Protein AF-A0A662WQL5-F1 (afdb_monomer_lite)

Structure (mmCIF, N/CA/C/O backbone):
data_AF-A0A662WQL5-F1
#
_entry.id   AF-A0A662WQL5-F1
#
loop_
_atom_site.group_PDB
_atom_site.id
_atom_site.type_symbol
_atom_site.label_atom_id
_atom_site.label_alt_id
_atom_site.label_comp_id
_atom_site.label_asym_id
_atom_site.label_entity_id
_atom_site.label_seq_id
_atom_site.pdbx_PDB_ins_code
_atom_site.Cartn_x
_atom_site.Cartn_y
_atom_site.Cartn_z
_atom_site.occupancy
_atom_site.B_iso_or_equiv
_atom_site.auth_seq_id
_atom_site.auth_comp_id
_atom_site.auth_asym_id
_atom_site.auth_atom_id
_atom_site.pdbx_PDB_model_num
ATOM 1 N N . ALA A 1 1 ? 18.277 22.965 -27.165 1.00 62.50 1 ALA A N 1
ATOM 2 C CA . ALA A 1 1 ? 17.516 22.204 -28.179 1.00 62.50 1 ALA A CA 1
ATOM 3 C C . ALA A 1 1 ? 18.473 21.253 -28.891 1.00 62.50 1 ALA A C 1
ATOM 5 O O . ALA A 1 1 ? 19.639 21.609 -29.013 1.00 62.50 1 ALA A O 1
ATOM 6 N N . ILE A 1 2 ? 18.031 20.056 -29.298 1.00 62.81 2 ILE A N 1
ATOM 7 C CA . ILE A 1 2 ? 18.868 19.135 -30.088 1.00 62.81 2 ILE A CA 1
ATOM 8 C C . ILE A 1 2 ? 18.910 19.667 -31.521 1.00 62.81 2 ILE A C 1
ATOM 10 O O . ILE A 1 2 ? 17.864 19.814 -32.149 1.00 62.81 2 ILE A O 1
ATOM 14 N N . ASP A 1 3 ? 20.105 19.989 -32.012 1.00 69.56 3 ASP A N 1
ATOM 15 C CA . ASP A 1 3 ? 20.299 20.462 -33.380 1.00 69.56 3 ASP A CA 1
ATOM 16 C C . ASP A 1 3 ? 20.243 19.285 -34.364 1.00 69.56 3 ASP A C 1
ATOM 18 O O . ASP A 1 3 ? 21.123 18.421 -34.386 1.00 69.56 3 ASP A O 1
ATOM 22 N N . MET A 1 4 ? 19.182 19.255 -35.172 1.00 69.56 4 MET A N 1
ATOM 23 C CA . MET A 1 4 ? 18.964 18.230 -36.192 1.00 69.56 4 MET A CA 1
ATOM 24 C C . MET A 1 4 ? 19.655 18.565 -37.522 1.00 69.56 4 MET A C 1
ATOM 26 O O . MET A 1 4 ? 19.764 17.683 -38.374 1.00 69.56 4 MET A O 1
ATOM 30 N N . ASN A 1 5 ? 20.177 19.789 -37.698 1.00 65.38 5 ASN A N 1
ATOM 31 C CA . ASN A 1 5 ? 20.935 20.162 -38.897 1.00 65.38 5 A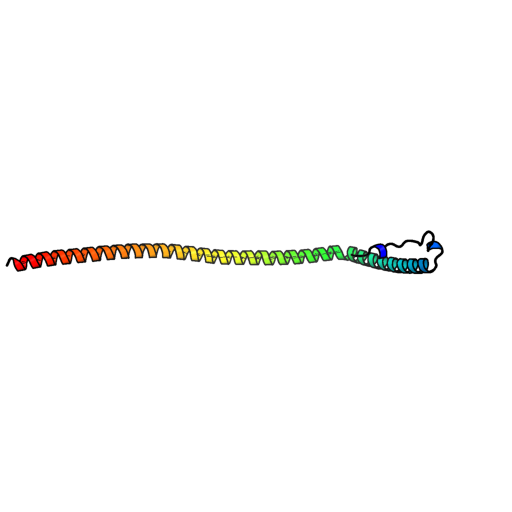SN A CA 1
ATOM 32 C C . ASN A 1 5 ? 22.243 19.373 -39.001 1.00 65.38 5 ASN A C 1
ATOM 34 O O . ASN A 1 5 ? 22.696 19.091 -40.102 1.00 65.38 5 ASN A O 1
ATOM 38 N N . ARG A 1 6 ? 22.798 18.920 -37.869 1.00 63.22 6 ARG A N 1
ATOM 39 C CA . ARG A 1 6 ? 23.991 18.060 -37.819 1.00 63.22 6 ARG A CA 1
ATOM 40 C C . ARG A 1 6 ? 23.818 16.714 -38.538 1.00 63.22 6 ARG A C 1
ATOM 42 O O . ARG A 1 6 ? 24.812 16.108 -38.923 1.00 63.22 6 ARG A O 1
ATOM 49 N N . TYR A 1 7 ? 22.581 16.243 -38.702 1.00 66.94 7 TYR A N 1
ATOM 50 C CA . TYR A 1 7 ? 22.267 14.978 -39.377 1.00 66.94 7 TYR A CA 1
ATOM 51 C C . TYR A 1 7 ? 21.754 15.172 -40.811 1.00 66.94 7 TYR A C 1
ATOM 53 O O . TYR A 1 7 ? 21.484 14.188 -41.497 1.00 66.94 7 TYR A O 1
ATOM 61 N N . GLN A 1 8 ? 21.602 16.420 -41.265 1.00 70.00 8 GLN A N 1
ATOM 62 C CA . GLN A 1 8 ? 21.234 16.738 -42.641 1.00 70.00 8 GLN A CA 1
ATOM 63 C C . GLN A 1 8 ? 22.501 17.044 -43.430 1.00 70.00 8 GLN A C 1
ATOM 65 O O . GLN A 1 8 ? 23.085 18.112 -43.284 1.00 70.00 8 GLN A O 1
ATOM 70 N N . VAL A 1 9 ? 22.907 16.121 -44.295 1.00 74.00 9 VAL A N 1
ATOM 71 C CA . VAL A 1 9 ? 23.952 16.408 -45.276 1.00 74.00 9 VAL A CA 1
ATOM 72 C C . VAL A 1 9 ? 23.310 17.203 -46.407 1.00 74.00 9 VAL A C 1
ATOM 74 O O . VAL A 1 9 ? 22.374 16.722 -47.045 1.00 74.00 9 VAL A O 1
ATOM 77 N N . LYS A 1 10 ? 23.773 18.433 -46.625 1.00 77.94 10 LYS A N 1
ATOM 78 C CA . LYS A 1 10 ? 23.358 19.267 -47.757 1.00 77.94 10 LYS A CA 1
ATOM 79 C C . LYS A 1 10 ? 24.584 19.620 -48.574 1.00 77.94 10 LYS A C 1
ATOM 81 O O . LYS A 1 10 ? 25.601 20.026 -48.020 1.00 77.94 10 LYS A O 1
ATOM 86 N N . GLU A 1 11 ? 24.468 19.468 -49.882 1.00 81.50 11 GLU A N 1
ATOM 87 C CA . GLU A 1 11 ? 25.499 19.917 -50.809 1.00 81.50 11 GLU A CA 1
ATOM 88 C C . GLU A 1 11 ? 25.568 21.456 -50.790 1.00 81.50 11 GLU A C 1
ATOM 90 O O . GLU A 1 11 ? 24.516 22.111 -50.734 1.00 81.50 11 GLU A O 1
ATOM 95 N N . PRO A 1 12 ? 26.769 22.063 -50.814 1.00 85.25 12 PRO A N 1
ATOM 96 C CA . PRO A 1 12 ? 26.901 23.507 -50.968 1.00 85.25 12 PRO A CA 1
ATOM 97 C C . PRO A 1 12 ? 26.245 23.973 -52.277 1.00 85.25 12 PRO A C 1
ATOM 99 O O . PRO A 1 12 ? 26.534 23.451 -53.350 1.00 85.25 12 PRO A O 1
ATOM 102 N N . THR A 1 13 ? 25.355 24.968 -52.211 1.00 85.19 13 THR A N 1
ATOM 103 C CA . THR A 1 13 ? 24.636 25.506 -53.385 1.00 85.19 13 THR A CA 1
ATOM 104 C C . THR A 1 13 ? 24.901 27.002 -53.577 1.00 85.19 13 THR A C 1
ATOM 106 O O . THR A 1 13 ? 25.340 27.704 -52.661 1.00 85.19 13 THR A O 1
ATOM 109 N N . GLY A 1 14 ? 24.632 27.522 -54.781 1.00 83.69 14 GLY A N 1
ATOM 110 C CA . GLY A 1 14 ? 24.757 28.952 -55.081 1.00 83.69 14 GLY A CA 1
ATOM 111 C C . GLY A 1 14 ? 26.190 29.467 -54.905 1.00 83.69 14 GLY A C 1
ATOM 112 O O . GLY A 1 14 ? 27.130 28.868 -55.415 1.00 83.69 14 GLY A O 1
ATOM 113 N N . LYS A 1 15 ? 26.373 30.568 -54.163 1.00 73.56 15 LYS A N 1
ATOM 114 C CA . LYS A 1 15 ? 27.697 31.180 -53.914 1.00 73.56 15 LYS A CA 1
ATOM 115 C C . LYS A 1 15 ? 28.659 30.278 -53.127 1.00 73.56 15 LYS A C 1
ATOM 117 O O . LYS A 1 15 ? 29.864 30.449 -53.245 1.00 73.56 15 LYS A O 1
ATOM 122 N N . HIS A 1 16 ? 28.134 29.318 -52.364 1.00 76.81 16 HIS A N 1
ATOM 123 C CA . HIS A 1 16 ? 28.938 28.359 -51.603 1.00 76.81 16 HIS A CA 1
ATOM 124 C C . HIS A 1 16 ? 29.399 27.164 -52.448 1.00 76.81 16 HIS A C 1
ATOM 126 O O . HIS A 1 16 ? 30.265 26.415 -52.019 1.00 76.81 16 HIS A O 1
ATOM 132 N N . ALA A 1 17 ? 28.861 26.982 -53.659 1.00 80.56 17 ALA A N 1
ATOM 133 C CA . ALA A 1 17 ? 29.271 25.888 -54.541 1.00 80.56 17 ALA A CA 1
ATOM 134 C C . ALA A 1 17 ? 30.687 26.080 -55.115 1.00 80.56 17 ALA A C 1
ATOM 136 O O . ALA A 1 17 ? 31.324 25.108 -55.506 1.00 80.56 17 ALA A O 1
ATOM 137 N N . THR A 1 18 ? 31.192 27.316 -55.160 1.00 82.56 18 THR A N 1
ATOM 138 C CA . THR A 1 18 ? 32.564 27.642 -55.589 1.00 82.56 18 THR A CA 1
ATOM 139 C C . THR A 1 18 ? 33.523 27.862 -54.415 1.00 82.56 18 THR A C 1
ATOM 141 O O . THR A 1 18 ? 34.683 28.195 -54.636 1.00 82.56 18 THR A O 1
ATOM 144 N N . ASP A 1 19 ? 33.037 27.726 -53.180 1.00 89.38 19 ASP A N 1
ATOM 145 C CA . ASP A 1 19 ? 33.789 27.973 -51.951 1.00 89.38 19 ASP A CA 1
ATOM 146 C C . ASP A 1 19 ? 34.373 26.663 -51.405 1.00 89.38 19 ASP A C 1
ATOM 148 O O . ASP A 1 19 ? 33.637 25.734 -51.069 1.00 89.38 19 ASP A O 1
ATOM 152 N N . LEU A 1 20 ? 35.701 26.587 -51.322 1.00 88.25 20 LEU A N 1
ATOM 153 C CA . LEU A 1 20 ? 36.412 25.390 -50.874 1.00 88.25 20 LEU A CA 1
ATOM 154 C C . LEU A 1 20 ? 36.075 25.030 -49.418 1.00 88.25 20 LEU A C 1
ATOM 156 O O . LEU A 1 20 ? 35.870 23.855 -49.116 1.00 88.25 20 LEU A O 1
ATOM 160 N N . GLU A 1 21 ? 35.959 26.024 -48.534 1.00 88.75 21 GLU A N 1
ATOM 161 C CA . GLU A 1 21 ? 35.712 25.795 -47.104 1.00 88.75 21 GLU A CA 1
ATOM 162 C C . GLU A 1 21 ? 34.319 25.183 -46.875 1.00 88.75 21 GLU A C 1
ATOM 164 O O . GLU A 1 21 ? 34.149 24.256 -46.076 1.00 88.75 21 GLU A O 1
ATOM 169 N N . ALA A 1 22 ? 33.325 25.626 -47.652 1.00 85.88 22 ALA A N 1
ATOM 170 C CA . ALA A 1 22 ? 31.974 25.074 -47.617 1.00 85.88 22 ALA A CA 1
ATOM 171 C C . ALA A 1 22 ? 31.933 23.589 -48.032 1.00 85.88 22 ALA A C 1
ATOM 173 O O . ALA A 1 22 ? 31.206 22.795 -47.427 1.00 85.88 22 ALA A O 1
ATOM 174 N N . TRP A 1 23 ? 32.733 23.190 -49.027 1.00 87.75 23 TRP A N 1
ATOM 175 C CA . TRP A 1 23 ? 32.854 21.789 -49.444 1.00 87.75 23 TRP A CA 1
ATOM 176 C C . TRP A 1 23 ? 33.575 20.926 -48.407 1.00 87.75 23 TRP A C 1
ATOM 178 O O . TRP A 1 23 ? 33.103 19.828 -48.104 1.00 87.75 23 TRP A O 1
ATOM 188 N N . GLU A 1 24 ? 34.663 21.413 -47.807 1.00 89.62 24 GLU A N 1
ATOM 189 C CA . GLU A 1 24 ? 35.367 20.696 -46.733 1.00 89.62 24 GLU A CA 1
ATOM 190 C C . GLU A 1 24 ? 34.452 20.443 -45.526 1.00 89.62 24 GLU A C 1
ATOM 192 O O . GLU A 1 24 ? 34.408 19.336 -44.974 1.00 89.62 24 GLU A O 1
ATOM 197 N N . GLN A 1 25 ? 33.653 21.445 -45.147 1.00 86.31 25 GLN A N 1
ATOM 198 C CA . GLN A 1 25 ? 32.689 21.314 -44.061 1.00 86.31 25 GLN A CA 1
ATOM 199 C C . GLN A 1 25 ? 31.572 20.313 -44.399 1.00 86.31 25 GLN A C 1
ATOM 201 O O . GLN A 1 25 ? 31.214 19.492 -43.547 1.00 86.31 25 GLN A O 1
ATOM 206 N N . ALA A 1 26 ? 31.051 20.334 -45.630 1.00 86.06 26 ALA A N 1
ATOM 207 C CA . ALA A 1 26 ? 30.035 19.388 -46.092 1.00 86.06 26 ALA A CA 1
ATOM 208 C C . ALA A 1 26 ? 30.556 17.939 -46.110 1.00 86.06 26 ALA A C 1
ATOM 210 O O . ALA A 1 26 ? 29.864 17.030 -45.647 1.00 86.06 26 ALA A O 1
ATOM 211 N N . VAL A 1 27 ? 31.800 17.713 -46.550 1.00 88.50 27 VAL A N 1
ATOM 212 C CA . VAL A 1 27 ? 32.446 16.387 -46.521 1.00 88.50 27 VAL A CA 1
ATOM 213 C C . VAL A 1 27 ? 32.607 15.888 -45.087 1.00 88.50 27 VAL A C 1
ATOM 215 O O . VAL A 1 27 ? 32.281 14.737 -44.790 1.00 88.50 27 VAL A O 1
ATOM 218 N N . LYS A 1 28 ? 33.041 16.750 -44.164 1.00 86.81 28 LYS A N 1
ATOM 219 C CA . LYS A 1 28 ? 33.158 16.391 -42.745 1.00 86.81 28 LYS A CA 1
ATOM 220 C C . LYS A 1 28 ? 31.803 16.023 -42.130 1.00 86.81 28 LYS A C 1
ATOM 222 O O . LYS A 1 28 ? 31.718 15.084 -41.340 1.00 86.81 28 LYS A O 1
ATOM 227 N N . GLN A 1 29 ? 30.734 16.731 -42.496 1.00 85.44 29 GLN A N 1
ATOM 228 C CA . GLN A 1 29 ? 29.370 16.399 -42.066 1.00 85.44 29 GLN A CA 1
ATOM 229 C C . GLN A 1 29 ? 28.887 15.069 -42.660 1.00 85.44 29 GLN A C 1
ATOM 231 O O . GLN A 1 29 ? 28.311 14.260 -41.933 1.00 85.44 29 GLN A O 1
ATOM 236 N N . LEU A 1 30 ? 29.170 14.807 -43.941 1.00 87.44 30 LEU A N 1
ATOM 237 C CA . LEU A 1 30 ? 28.871 13.530 -44.596 1.00 87.44 30 LEU A CA 1
ATOM 238 C C . LEU A 1 30 ? 29.569 12.365 -43.884 1.00 87.44 30 LEU A C 1
ATOM 240 O O . LEU A 1 30 ? 28.915 11.374 -43.572 1.00 87.44 30 LEU A O 1
ATOM 244 N N . GLN A 1 31 ? 30.861 12.494 -43.573 1.00 89.06 31 GLN A N 1
ATOM 245 C CA . GLN A 1 31 ? 31.615 11.467 -42.843 1.00 89.06 31 GLN A CA 1
ATOM 246 C C . GLN A 1 31 ? 30.962 11.147 -41.492 1.00 89.06 31 GLN A C 1
ATOM 248 O O . GLN A 1 31 ? 30.717 9.984 -41.179 1.00 89.06 31 GLN A O 1
ATOM 253 N N . VAL A 1 32 ? 30.588 12.174 -40.721 1.00 86.69 32 VAL A N 1
ATOM 254 C CA . VAL A 1 32 ? 29.869 11.994 -39.447 1.00 86.69 32 VAL A CA 1
ATOM 255 C C . VAL A 1 32 ? 28.519 11.299 -39.653 1.00 86.69 32 VAL A C 1
ATOM 257 O O . VAL A 1 32 ? 28.146 10.430 -38.863 1.00 86.69 32 VAL A O 1
ATOM 260 N N . ALA A 1 33 ? 27.780 11.663 -40.702 1.00 85.69 33 ALA A N 1
ATOM 261 C CA . ALA A 1 33 ? 26.485 11.066 -41.000 1.00 85.69 33 ALA A CA 1
ATOM 262 C C . ALA A 1 33 ? 26.608 9.582 -41.378 1.00 85.69 33 ALA A C 1
ATOM 264 O O . ALA A 1 33 ? 25.811 8.774 -40.899 1.00 85.69 33 ALA A O 1
ATOM 265 N N . VAL A 1 34 ? 27.610 9.212 -42.180 1.00 89.19 34 VAL A N 1
ATOM 266 C CA . VAL A 1 34 ? 27.878 7.818 -42.569 1.00 89.19 34 VAL A CA 1
ATOM 267 C C . VAL A 1 34 ? 28.198 6.967 -41.341 1.00 89.19 34 VAL A C 1
ATOM 269 O O . VAL A 1 34 ? 27.560 5.934 -41.138 1.00 89.19 34 VAL A O 1
ATOM 272 N N . GLU A 1 35 ? 29.095 7.431 -40.471 1.00 91.00 35 GLU A N 1
ATOM 273 C CA . GLU A 1 35 ? 29.437 6.723 -39.230 1.00 91.00 35 GLU A CA 1
ATOM 274 C C . GLU A 1 35 ? 28.230 6.573 -38.296 1.00 91.00 35 GLU A C 1
ATOM 276 O O . GLU A 1 35 ? 28.005 5.520 -37.693 1.00 91.00 35 GLU A O 1
ATOM 281 N N . TYR A 1 36 ? 27.395 7.609 -38.189 1.00 89.06 36 TYR A N 1
ATOM 282 C CA . TYR A 1 36 ? 26.159 7.526 -37.417 1.00 89.06 36 TYR A CA 1
ATOM 283 C C . TYR A 1 36 ? 25.186 6.491 -37.997 1.00 89.06 36 TYR A C 1
ATOM 285 O O . TYR A 1 36 ? 24.623 5.701 -37.238 1.00 89.06 36 TYR A O 1
ATOM 293 N N . GLN A 1 37 ? 24.983 6.469 -39.321 1.00 89.00 37 GLN A N 1
ATOM 294 C CA . GLN A 1 37 ? 24.104 5.477 -39.947 1.00 89.00 37 GLN A CA 1
ATOM 295 C C . GLN A 1 37 ? 24.657 4.060 -39.785 1.00 89.00 37 GLN A C 1
ATOM 297 O O . GLN A 1 37 ? 23.882 3.164 -39.467 1.00 89.00 37 GLN A O 1
ATOM 302 N N . SER A 1 38 ? 25.973 3.870 -39.903 1.00 94.12 38 SER A N 1
ATOM 303 C CA . SER A 1 38 ? 26.636 2.587 -39.634 1.00 94.12 38 SER A CA 1
ATOM 304 C C . SER A 1 38 ? 26.339 2.096 -38.211 1.00 94.12 38 SER A C 1
ATOM 306 O O . SER A 1 38 ? 25.778 1.018 -38.016 1.00 94.12 38 SER A O 1
ATOM 308 N N . ASN A 1 39 ? 26.561 2.946 -37.204 1.00 95.50 39 ASN A N 1
ATOM 309 C CA . ASN A 1 39 ? 26.232 2.629 -35.811 1.00 95.50 39 ASN A CA 1
ATOM 310 C C . ASN A 1 39 ? 24.736 2.362 -35.595 1.00 95.50 39 ASN A C 1
ATOM 312 O O . ASN A 1 39 ? 24.351 1.490 -34.814 1.00 95.50 39 ASN A O 1
ATOM 316 N N . ARG A 1 40 ? 23.869 3.119 -36.272 1.00 95.00 40 ARG A N 1
ATOM 317 C CA . ARG A 1 40 ? 22.419 2.932 -36.197 1.00 95.00 40 ARG A CA 1
ATOM 318 C C . ARG A 1 40 ? 21.999 1.583 -36.773 1.00 95.00 40 ARG A C 1
ATOM 320 O O . ARG A 1 40 ? 21.145 0.946 -36.164 1.00 95.00 40 ARG A O 1
ATOM 327 N N . VAL A 1 41 ? 22.585 1.144 -37.887 1.00 96.69 41 VAL A N 1
ATOM 328 C CA . VAL A 1 41 ? 22.337 -0.185 -38.466 1.00 96.69 41 VAL A CA 1
ATOM 329 C C . VAL A 1 41 ? 22.728 -1.266 -37.464 1.00 96.69 41 VAL A C 1
ATOM 331 O O . VAL A 1 41 ? 21.867 -2.057 -37.088 1.00 96.69 41 VAL A O 1
ATOM 334 N N . THR A 1 42 ? 23.940 -1.213 -36.908 1.00 97.38 42 THR A N 1
ATOM 335 C CA . THR A 1 42 ? 24.390 -2.165 -35.876 1.00 97.38 42 THR A CA 1
ATOM 336 C C . THR A 1 42 ? 23.448 -2.195 -34.667 1.00 97.38 42 THR A C 1
ATOM 338 O O . THR A 1 42 ? 23.063 -3.258 -34.182 1.00 97.38 42 THR A O 1
ATOM 341 N N . ASN A 1 43 ? 23.011 -1.029 -34.181 1.00 96.88 43 ASN A N 1
ATOM 342 C CA . ASN A 1 43 ? 22.065 -0.947 -33.067 1.00 96.88 43 ASN A CA 1
ATOM 343 C C . ASN A 1 43 ? 20.693 -1.544 -33.411 1.00 96.88 43 ASN A C 1
ATOM 345 O O . ASN A 1 43 ? 20.064 -2.171 -32.556 1.00 96.88 43 ASN A O 1
ATOM 349 N N . LEU A 1 44 ? 20.218 -1.354 -34.645 1.00 97.19 44 LEU A N 1
ATOM 350 C CA . LEU A 1 44 ? 18.966 -1.941 -35.119 1.00 97.19 44 LEU A CA 1
ATOM 351 C C . LEU A 1 44 ? 19.080 -3.459 -35.258 1.00 97.19 44 LEU A C 1
ATOM 353 O O . LEU A 1 44 ? 18.159 -4.154 -34.845 1.00 97.19 44 LEU A O 1
ATOM 357 N N . GLU A 1 45 ? 20.203 -3.977 -35.748 1.00 97.38 45 GLU A N 1
ATOM 358 C CA . GLU A 1 45 ? 20.469 -5.418 -35.830 1.00 97.38 45 GLU A CA 1
ATOM 359 C C . GLU A 1 45 ? 20.503 -6.062 -34.437 1.00 97.38 45 GLU A C 1
ATOM 361 O O . GLU A 1 45 ? 19.857 -7.088 -34.200 1.00 97.38 45 GLU A O 1
ATOM 366 N N . LEU A 1 46 ? 21.169 -5.421 -33.468 1.00 97.56 46 LEU A N 1
ATOM 367 C CA . LEU A 1 46 ? 21.139 -5.847 -32.066 1.00 97.56 46 LEU A CA 1
ATOM 368 C C . LEU A 1 46 ? 19.715 -5.800 -31.494 1.00 97.56 46 LEU A C 1
ATOM 370 O O . LEU A 1 46 ? 19.278 -6.737 -30.819 1.00 97.56 46 LEU A O 1
ATOM 374 N N . GLY A 1 47 ? 18.971 -4.729 -31.777 1.00 96.88 47 GLY A N 1
ATOM 375 C CA . GLY A 1 47 ? 17.584 -4.564 -31.351 1.00 96.88 47 GLY A CA 1
ATOM 376 C C . GLY A 1 47 ? 16.650 -5.621 -31.941 1.00 96.88 47 GLY A C 1
ATOM 377 O O . GLY A 1 47 ? 15.834 -6.189 -31.216 1.00 96.88 47 GLY A O 1
ATOM 378 N N . GLN A 1 48 ? 16.800 -5.939 -33.224 1.00 96.31 48 GLN A N 1
ATOM 379 C CA . GLN A 1 48 ? 16.034 -6.976 -33.910 1.00 96.31 48 GLN A CA 1
ATOM 380 C C . GLN A 1 48 ? 16.356 -8.365 -33.352 1.00 96.31 48 GLN A C 1
ATOM 382 O O . GLN A 1 48 ? 15.451 -9.170 -33.140 1.00 96.31 48 GLN A O 1
ATOM 387 N N . THR A 1 49 ? 17.631 -8.627 -33.059 1.00 97.19 49 THR A N 1
ATOM 388 C CA . THR A 1 49 ? 18.091 -9.935 -32.577 1.00 97.19 49 THR A CA 1
ATOM 389 C C . THR A 1 49 ? 17.696 -10.186 -31.119 1.00 97.19 49 THR A C 1
ATOM 391 O O . THR A 1 49 ? 17.247 -11.279 -30.771 1.00 97.19 49 THR A O 1
ATOM 394 N N . TYR A 1 50 ? 17.834 -9.185 -30.243 1.00 97.44 50 TYR A N 1
ATOM 395 C CA . TYR A 1 50 ? 17.722 -9.383 -28.791 1.00 97.44 50 TYR A CA 1
ATOM 396 C C . TYR A 1 50 ? 16.574 -8.617 -28.129 1.00 97.44 50 TYR A C 1
ATOM 398 O O . TYR A 1 50 ? 16.169 -8.968 -27.017 1.00 97.44 50 TYR A O 1
ATOM 406 N N . GLY A 1 51 ? 16.019 -7.595 -28.782 1.00 97.19 51 GLY A N 1
ATOM 407 C CA . GLY A 1 51 ? 15.068 -6.661 -28.178 1.00 97.19 51 GLY A CA 1
ATOM 408 C C . GLY A 1 51 ? 13.804 -7.339 -27.660 1.00 97.19 51 GLY A C 1
ATOM 409 O O . GLY A 1 51 ? 13.439 -7.160 -26.498 1.00 97.19 51 GLY A O 1
ATOM 410 N N . THR A 1 52 ? 13.170 -8.191 -28.470 1.00 96.19 52 THR A N 1
ATOM 411 C CA . THR A 1 52 ? 11.951 -8.906 -28.057 1.00 96.19 52 THR A CA 1
ATOM 412 C C . THR A 1 52 ? 12.200 -9.808 -26.849 1.00 96.19 52 THR A C 1
ATOM 414 O O . THR A 1 52 ? 11.396 -9.826 -25.916 1.00 96.19 52 THR A O 1
ATOM 417 N N . LYS A 1 53 ? 13.321 -10.541 -26.829 1.00 96.94 53 LYS A N 1
ATOM 418 C CA . LYS A 1 53 ? 13.683 -11.412 -25.701 1.00 96.94 53 LYS A CA 1
ATOM 419 C C . LYS A 1 53 ? 13.944 -10.592 -24.438 1.00 96.94 53 LYS A C 1
ATOM 421 O O . LYS A 1 53 ? 13.445 -10.946 -23.373 1.00 96.94 53 LYS A O 1
ATOM 426 N N . LEU A 1 54 ? 14.670 -9.483 -24.565 1.00 97.56 54 LEU A N 1
ATOM 427 C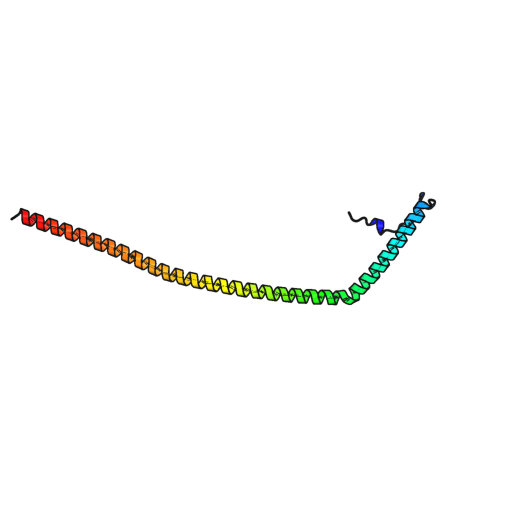 CA . LEU A 1 54 ? 14.963 -8.585 -23.453 1.00 97.56 54 LEU A CA 1
ATOM 428 C C . LEU A 1 54 ? 13.684 -8.002 -22.843 1.00 97.56 54 LEU A C 1
ATOM 430 O O . LEU A 1 54 ? 13.532 -8.011 -21.624 1.00 97.56 54 LEU A O 1
ATOM 434 N N . VAL A 1 55 ? 12.755 -7.524 -23.676 1.00 97.38 55 VAL A N 1
ATOM 435 C CA . VAL A 1 55 ? 11.474 -6.973 -23.207 1.00 97.38 55 VAL A CA 1
ATOM 436 C C . VAL A 1 55 ? 10.645 -8.041 -22.496 1.00 97.38 55 VAL A C 1
ATOM 438 O O . VAL A 1 55 ? 10.113 -7.764 -21.427 1.00 97.38 55 VAL A O 1
ATOM 441 N N . LYS A 1 56 ? 10.594 -9.274 -23.017 1.00 98.12 56 LYS A N 1
ATOM 442 C CA . LYS A 1 56 ? 9.884 -10.385 -22.360 1.00 98.12 56 LYS A CA 1
ATOM 443 C C . LYS A 1 56 ? 10.458 -10.719 -20.983 1.00 98.12 56 LYS A C 1
ATOM 445 O O . LYS A 1 56 ? 9.696 -10.889 -20.040 1.00 98.12 56 LYS A O 1
ATOM 450 N N . VAL A 1 57 ? 11.785 -10.779 -20.848 1.00 98.19 57 VAL A N 1
ATOM 451 C CA . VAL A 1 57 ? 12.428 -11.024 -19.544 1.00 98.19 57 VAL A CA 1
ATOM 452 C C . VAL A 1 57 ? 12.133 -9.880 -18.576 1.00 98.19 57 VAL A C 1
ATOM 454 O O . VAL A 1 57 ? 11.764 -10.131 -17.433 1.00 98.19 57 VAL A O 1
ATOM 457 N N . LYS A 1 58 ? 12.237 -8.626 -19.033 1.00 98.12 58 LYS A N 1
ATOM 458 C CA . LYS A 1 58 ? 11.891 -7.457 -18.214 1.00 98.12 58 LYS A CA 1
ATOM 459 C C . LYS A 1 58 ? 10.432 -7.497 -17.753 1.00 98.12 58 LYS A C 1
ATOM 461 O O . LYS A 1 58 ? 10.179 -7.249 -16.58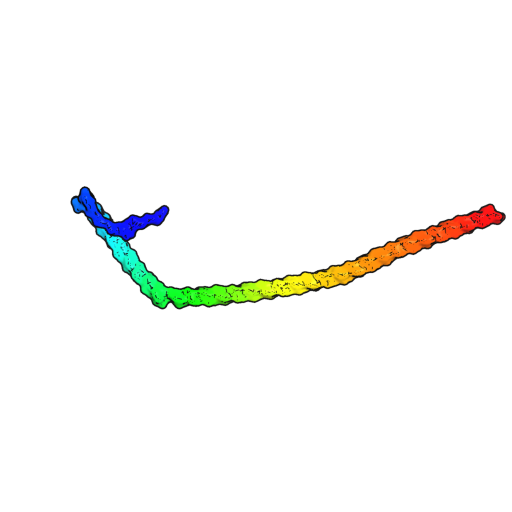1 1.00 98.12 58 LYS A O 1
ATOM 466 N N . ALA A 1 59 ? 9.502 -7.845 -18.642 1.00 98.25 59 ALA A N 1
ATOM 467 C CA . ALA A 1 59 ? 8.090 -8.002 -18.302 1.00 98.25 59 ALA A CA 1
ATOM 468 C C . ALA A 1 59 ? 7.885 -9.090 -17.237 1.00 98.25 59 ALA A C 1
ATOM 470 O O . ALA A 1 59 ? 7.282 -8.813 -16.211 1.00 98.25 59 ALA A O 1
ATOM 471 N N . ALA A 1 60 ? 8.492 -10.270 -17.400 1.00 98.44 60 ALA A N 1
ATOM 472 C CA . ALA A 1 60 ? 8.385 -11.352 -16.419 1.00 98.44 60 ALA A CA 1
ATOM 473 C C . ALA A 1 60 ? 8.929 -10.966 -15.028 1.00 98.44 60 ALA A C 1
ATOM 475 O O . ALA A 1 60 ? 8.353 -11.340 -14.007 1.00 98.44 60 ALA A O 1
ATOM 476 N N . VAL A 1 61 ? 10.021 -10.195 -14.972 1.00 98.50 61 VAL A N 1
ATOM 477 C CA . VAL A 1 61 ? 10.553 -9.660 -13.706 1.00 98.50 61 VAL A CA 1
ATOM 478 C C . VAL A 1 61 ? 9.556 -8.693 -13.064 1.00 98.50 61 VAL A C 1
ATOM 480 O O . VAL A 1 61 ? 9.307 -8.785 -11.862 1.00 98.50 61 VAL A O 1
ATOM 483 N N . LEU A 1 62 ? 8.968 -7.790 -13.854 1.00 98.62 62 LEU A N 1
ATOM 484 C CA . LEU A 1 62 ? 7.956 -6.844 -13.378 1.00 98.62 62 LEU A CA 1
ATOM 485 C C . LEU A 1 62 ? 6.690 -7.552 -12.884 1.00 98.62 62 LEU A C 1
ATOM 487 O O . LEU A 1 62 ? 6.180 -7.196 -11.824 1.00 98.62 62 LEU A O 1
ATOM 491 N N . ASP A 1 63 ? 6.228 -8.582 -13.588 1.00 98.62 63 ASP A N 1
ATOM 492 C CA . ASP A 1 63 ? 5.080 -9.393 -13.176 1.00 98.62 63 ASP A CA 1
ATOM 493 C C . ASP A 1 63 ? 5.353 -10.107 -11.845 1.00 98.62 63 ASP A C 1
ATOM 495 O O . ASP A 1 63 ? 4.510 -10.101 -10.945 1.00 98.62 63 ASP A O 1
ATOM 499 N N . GLY A 1 64 ? 6.561 -10.659 -11.673 1.00 98.56 64 GLY A N 1
ATOM 500 C CA . GLY A 1 64 ? 6.988 -11.285 -10.421 1.00 98.56 64 GLY A CA 1
ATOM 501 C C . GLY A 1 64 ? 7.034 -10.304 -9.247 1.00 98.56 64 GLY A C 1
ATOM 502 O O . GLY A 1 64 ? 6.527 -10.609 -8.167 1.00 98.56 64 GLY A O 1
ATOM 503 N N . LEU A 1 65 ? 7.590 -9.108 -9.458 1.00 98.62 65 LEU A N 1
ATOM 504 C CA . LEU A 1 65 ? 7.590 -8.031 -8.461 1.00 98.62 65 LEU A CA 1
ATOM 505 C C . LEU A 1 65 ? 6.160 -7.619 -8.095 1.00 98.62 65 LEU A C 1
ATOM 507 O O . LEU A 1 65 ? 5.830 -7.500 -6.916 1.00 98.62 65 LEU A O 1
ATOM 511 N N . ASN A 1 66 ? 5.293 -7.446 -9.092 1.00 98.69 66 ASN A N 1
ATOM 512 C CA . ASN A 1 66 ? 3.904 -7.065 -8.872 1.00 98.69 66 ASN A CA 1
ATOM 513 C C . ASN A 1 66 ? 3.142 -8.118 -8.050 1.00 98.69 66 ASN A C 1
ATOM 515 O O . ASN A 1 66 ? 2.413 -7.770 -7.118 1.00 98.69 66 ASN A O 1
ATOM 519 N N . ALA A 1 67 ? 3.352 -9.406 -8.337 1.00 98.62 67 ALA A N 1
ATOM 520 C CA . ALA A 1 67 ? 2.763 -10.502 -7.571 1.00 98.62 67 ALA A CA 1
ATOM 521 C C . ALA A 1 67 ? 3.228 -10.495 -6.104 1.00 98.62 67 ALA A C 1
ATOM 523 O O . ALA A 1 67 ? 2.399 -10.605 -5.199 1.00 98.62 67 ALA A O 1
ATOM 524 N N . GLN A 1 68 ? 4.527 -10.293 -5.857 1.00 98.56 68 GLN A N 1
ATOM 525 C CA . GLN A 1 68 ? 5.078 -10.198 -4.499 1.00 98.56 68 GLN A CA 1
ATOM 526 C C . GLN A 1 68 ? 4.466 -9.035 -3.711 1.00 98.56 68 GLN A C 1
ATOM 528 O O . GLN A 1 68 ? 4.006 -9.226 -2.584 1.00 98.56 68 GLN A O 1
ATOM 533 N N . TYR A 1 69 ? 4.401 -7.838 -4.300 1.00 98.69 69 TYR A N 1
ATOM 534 C CA . TYR A 1 69 ? 3.819 -6.679 -3.620 1.00 98.69 69 TYR A CA 1
ATOM 535 C C . TYR A 1 69 ? 2.313 -6.820 -3.396 1.00 98.69 69 TYR A C 1
ATOM 537 O O . TYR A 1 69 ? 1.809 -6.419 -2.346 1.00 98.69 69 TYR A O 1
ATOM 545 N N . THR A 1 70 ? 1.594 -7.432 -4.338 1.00 98.62 70 THR A N 1
ATOM 546 C CA . THR A 1 70 ? 0.162 -7.721 -4.184 1.00 98.62 70 THR A CA 1
ATOM 547 C C . THR A 1 70 ? -0.082 -8.677 -3.016 1.00 98.62 70 THR A C 1
ATOM 549 O O . THR A 1 70 ? -0.971 -8.432 -2.197 1.00 98.62 70 THR A O 1
ATOM 552 N N . GLN A 1 71 ? 0.740 -9.723 -2.887 1.00 98.62 71 GLN A N 1
ATOM 553 C CA . GLN A 1 71 ? 0.661 -10.666 -1.773 1.00 98.62 71 GLN A CA 1
ATOM 554 C C . GLN A 1 71 ? 0.957 -9.981 -0.432 1.00 98.62 71 GLN A C 1
ATOM 556 O O . GLN A 1 71 ? 0.146 -10.065 0.489 1.00 98.62 71 GLN A O 1
ATOM 561 N N . ALA A 1 72 ? 2.054 -9.224 -0.342 1.00 98.62 72 ALA A N 1
ATOM 562 C CA . ALA A 1 72 ? 2.423 -8.502 0.877 1.00 98.62 72 ALA A CA 1
ATOM 563 C C . ALA A 1 72 ? 1.340 -7.496 1.315 1.00 98.62 72 ALA A C 1
ATOM 565 O O . ALA A 1 72 ? 1.043 -7.353 2.505 1.00 98.62 72 ALA A O 1
ATOM 566 N N . LEU A 1 73 ? 0.704 -6.818 0.353 1.00 98.69 73 LEU A N 1
ATOM 567 C CA . LEU A 1 73 ? -0.411 -5.913 0.619 1.00 98.69 73 LEU A CA 1
ATOM 568 C C . LEU A 1 73 ? -1.629 -6.661 1.172 1.00 98.69 73 LEU A C 1
ATOM 570 O O . LEU A 1 73 ? -2.252 -6.190 2.124 1.00 98.69 73 LEU A O 1
ATOM 574 N N . SER A 1 74 ? -1.970 -7.808 0.581 1.00 98.56 74 SER A N 1
ATOM 575 C CA . SER A 1 74 ? -3.077 -8.660 1.028 1.00 98.56 74 SER A CA 1
ATOM 576 C C . SER A 1 74 ? -2.868 -9.142 2.467 1.00 98.56 74 SER A C 1
ATOM 578 O O . SER A 1 74 ? -3.742 -8.965 3.317 1.00 98.56 74 SER A O 1
ATOM 580 N N . GLU A 1 75 ? -1.676 -9.654 2.774 1.00 98.62 75 GLU A N 1
ATOM 581 C CA . GLU A 1 75 ? -1.308 -10.125 4.114 1.00 98.62 75 GL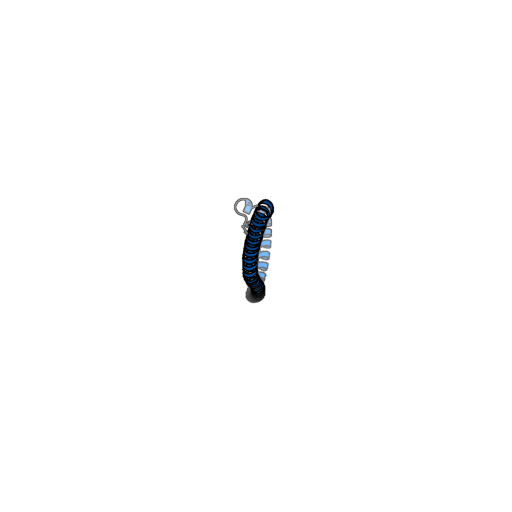U A CA 1
ATOM 582 C C . GLU A 1 75 ? -1.367 -9.003 5.155 1.00 98.62 75 GLU A C 1
ATOM 584 O O . GLU A 1 75 ? -1.948 -9.169 6.230 1.00 98.62 75 GLU A O 1
ATOM 589 N N . THR A 1 76 ? -0.829 -7.829 4.816 1.00 98.62 76 THR A N 1
ATOM 590 C CA . THR A 1 76 ? -0.836 -6.664 5.711 1.00 98.62 76 THR A CA 1
ATOM 591 C C . THR A 1 76 ? -2.259 -6.182 5.992 1.00 98.62 76 THR A C 1
ATOM 593 O O . THR A 1 76 ? -2.593 -5.865 7.137 1.00 98.62 76 THR A O 1
ATOM 596 N N . LYS A 1 77 ? -3.127 -6.157 4.971 1.00 98.69 77 LYS A N 1
ATOM 597 C CA . LYS A 1 77 ? -4.546 -5.813 5.137 1.00 98.69 77 LYS A CA 1
ATOM 598 C C . LYS A 1 77 ? -5.257 -6.815 6.039 1.00 98.69 77 LYS A C 1
ATOM 600 O O . LYS A 1 77 ? -5.876 -6.403 7.014 1.00 98.69 77 LYS A O 1
ATOM 605 N N . ALA A 1 78 ? -5.085 -8.113 5.791 1.00 98.56 78 ALA A N 1
ATOM 606 C CA . ALA A 1 78 ? -5.691 -9.158 6.613 1.00 98.56 78 ALA A CA 1
ATOM 607 C C . ALA A 1 78 ? -5.244 -9.076 8.085 1.00 98.56 78 ALA A C 1
ATOM 609 O O . ALA A 1 78 ? -6.058 -9.227 9.000 1.00 98.56 78 ALA A O 1
ATOM 610 N N . ALA A 1 79 ? -3.962 -8.786 8.335 1.00 98.62 79 ALA A N 1
ATOM 611 C CA . ALA A 1 79 ? -3.448 -8.568 9.684 1.00 98.62 79 ALA A CA 1
ATOM 612 C C . ALA A 1 79 ? -4.080 -7.333 10.353 1.00 98.62 79 ALA A C 1
ATOM 614 O O . ALA A 1 79 ? -4.473 -7.398 11.522 1.00 98.62 79 ALA A O 1
ATOM 615 N N . SER A 1 80 ? -4.223 -6.229 9.612 1.00 98.69 80 SER A N 1
ATOM 616 C CA . SER A 1 80 ? -4.883 -5.010 10.092 1.00 98.69 80 SER A CA 1
ATOM 617 C C . SER A 1 80 ? -6.352 -5.257 10.445 1.00 98.69 80 SER A C 1
ATOM 619 O O . SER A 1 80 ? -6.795 -4.915 11.544 1.00 98.69 80 SER A O 1
ATOM 621 N N . ASP A 1 81 ? -7.088 -5.934 9.565 1.00 98.69 81 ASP A N 1
ATOM 622 C CA . ASP A 1 81 ? -8.505 -6.244 9.758 1.00 98.69 81 ASP A CA 1
ATOM 623 C C . ASP A 1 81 ? -8.723 -7.154 10.968 1.00 98.69 81 ASP A C 1
ATOM 625 O O . ASP A 1 81 ? -9.626 -6.913 11.773 1.00 98.69 81 ASP A O 1
ATOM 629 N N . LYS A 1 82 ? -7.843 -8.140 11.178 1.00 98.62 82 LYS A N 1
ATOM 630 C CA . LYS A 1 82 ? -7.871 -8.997 12.370 1.00 98.62 82 LYS A CA 1
ATOM 631 C C . LYS A 1 82 ? -7.716 -8.188 13.661 1.00 98.62 82 LYS A C 1
ATOM 633 O O . LYS A 1 82 ? -8.453 -8.414 14.622 1.00 98.62 82 LYS A O 1
ATOM 638 N N . ILE A 1 83 ? -6.775 -7.241 13.692 1.00 98.69 83 ILE A N 1
ATOM 639 C CA . ILE A 1 83 ? -6.564 -6.359 14.850 1.00 98.69 83 ILE A CA 1
ATOM 640 C C . ILE A 1 83 ? -7.790 -5.470 15.076 1.00 98.69 83 ILE A C 1
ATOM 642 O O . ILE A 1 83 ? -8.252 -5.335 16.210 1.00 98.69 83 ILE A O 1
ATOM 646 N N . ASN A 1 84 ? -8.335 -4.881 14.011 1.00 98.69 84 ASN A N 1
ATOM 647 C CA . ASN A 1 84 ? -9.504 -4.010 14.098 1.00 98.69 84 ASN A CA 1
ATOM 648 C C . ASN A 1 84 ? -10.737 -4.766 14.607 1.00 98.69 84 ASN A C 1
ATOM 650 O O . ASN A 1 84 ? -11.428 -4.264 15.493 1.00 98.69 84 ASN A O 1
ATOM 654 N N . LEU A 1 85 ? -10.959 -5.992 14.129 1.00 98.69 85 LEU A N 1
ATOM 655 C CA . LEU A 1 85 ? -12.039 -6.855 14.599 1.00 98.69 85 LEU A CA 1
ATOM 656 C C . LEU A 1 85 ? -11.886 -7.191 16.088 1.00 98.69 85 LEU A C 1
ATOM 658 O O . LEU A 1 85 ? -12.841 -7.048 16.850 1.00 98.69 85 LEU A O 1
ATOM 662 N N . SER A 1 86 ? -10.682 -7.581 16.520 1.00 98.56 86 SER A N 1
ATOM 663 C CA . SER A 1 86 ? -10.401 -7.853 17.937 1.00 98.56 86 SER A CA 1
ATOM 664 C C . SER A 1 86 ? -10.682 -6.624 18.803 1.00 98.56 86 SER A C 1
ATOM 666 O O . SER A 1 86 ? -11.364 -6.716 19.823 1.00 98.56 86 SER A O 1
ATOM 668 N N . ARG A 1 87 ? -10.225 -5.444 18.363 1.00 98.69 87 ARG A N 1
ATOM 669 C CA . ARG A 1 87 ? -10.461 -4.177 19.063 1.00 98.69 87 ARG A CA 1
ATOM 670 C C . ARG A 1 87 ? -11.954 -3.866 19.170 1.00 98.69 87 ARG A C 1
ATOM 672 O O . ARG A 1 87 ? -12.418 -3.485 20.241 1.00 98.69 87 ARG A O 1
ATOM 679 N N . GLN A 1 88 ? -12.709 -4.048 18.089 1.00 98.69 88 GLN A N 1
ATOM 680 C CA . GLN A 1 88 ? -14.153 -3.818 18.077 1.00 98.69 88 GLN A CA 1
ATOM 681 C C . GLN A 1 88 ? -14.879 -4.739 19.069 1.00 98.69 88 GLN A C 1
ATOM 683 O O . GLN A 1 88 ? -15.743 -4.281 19.819 1.00 98.69 88 GLN A O 1
ATOM 688 N N . GLN A 1 89 ? -14.508 -6.020 19.119 1.00 98.38 89 GLN A N 1
ATOM 689 C CA . GLN A 1 89 ? -15.090 -6.987 20.054 1.00 98.38 89 GLN A CA 1
ATOM 690 C C . GLN A 1 89 ? -14.796 -6.622 21.516 1.00 98.38 89 GLN A C 1
ATOM 692 O O . GLN A 1 89 ? -15.697 -6.647 22.360 1.00 98.38 89 GLN A O 1
ATOM 697 N N . GLU A 1 90 ? -13.556 -6.238 21.825 1.00 98.44 90 GLU A N 1
ATOM 698 C CA . GLU A 1 90 ? -13.171 -5.792 23.167 1.00 98.44 90 GLU A CA 1
ATOM 699 C C . GLU A 1 90 ? -13.913 -4.524 23.589 1.00 98.44 90 GLU A C 1
ATOM 701 O O . GLU A 1 90 ? -14.433 -4.452 24.706 1.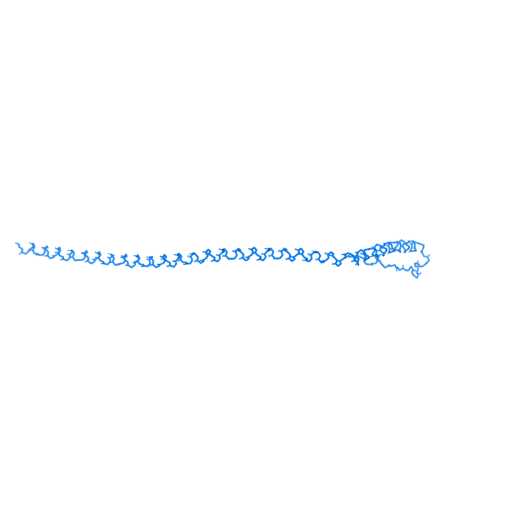00 98.44 90 GLU A O 1
ATOM 706 N N . GLN A 1 91 ? -14.003 -3.542 22.690 1.00 98.56 91 GLN A N 1
ATOM 707 C CA . GLN A 1 91 ? -14.727 -2.297 22.933 1.00 98.56 91 GLN A CA 1
ATOM 708 C C . GLN A 1 91 ? -16.207 -2.562 23.210 1.00 98.56 91 GLN A C 1
ATOM 710 O O . GLN A 1 91 ? -16.723 -2.074 24.214 1.00 98.56 91 GLN A O 1
ATOM 715 N N . ALA A 1 92 ? -16.873 -3.391 22.400 1.00 98.25 92 ALA A N 1
ATOM 716 C CA . ALA A 1 92 ? -18.276 -3.747 22.608 1.00 98.25 92 ALA A CA 1
ATOM 717 C C . ALA A 1 92 ? -18.498 -4.450 23.960 1.00 98.25 92 ALA A C 1
ATOM 719 O O . ALA A 1 92 ? -19.395 -4.085 24.726 1.00 98.25 92 ALA A O 1
ATOM 720 N N . ARG A 1 93 ? -17.636 -5.417 24.309 1.00 97.69 93 ARG A N 1
ATOM 721 C CA . ARG A 1 93 ? -17.707 -6.128 25.596 1.00 97.69 93 ARG A CA 1
ATOM 722 C C . ARG A 1 93 ? -17.509 -5.185 26.783 1.00 97.69 93 ARG A C 1
ATOM 724 O O . ARG A 1 93 ? -18.195 -5.316 27.798 1.00 97.69 93 ARG A O 1
ATOM 731 N N . ASN A 1 94 ? -16.552 -4.267 26.689 1.00 98.31 94 ASN A N 1
ATOM 732 C CA . ASN A 1 94 ? -16.235 -3.348 27.777 1.00 98.31 94 ASN A CA 1
ATOM 733 C C . ASN A 1 94 ? -17.265 -2.220 27.906 1.00 98.31 94 ASN A C 1
ATOM 735 O O . ASN A 1 94 ? -17.579 -1.840 29.033 1.00 98.31 94 ASN A O 1
ATOM 739 N N . ALA A 1 95 ? -17.859 -1.757 26.803 1.00 98.44 95 ALA A N 1
ATOM 740 C CA . ALA A 1 95 ? -18.960 -0.796 26.821 1.00 98.44 95 ALA A CA 1
ATOM 741 C C . ALA A 1 95 ? -20.160 -1.332 27.621 1.00 98.44 95 ALA A C 1
ATOM 743 O O . ALA A 1 95 ? -20.621 -0.675 28.554 1.00 98.44 95 ALA A O 1
ATOM 744 N N . ALA A 1 96 ? -20.582 -2.575 27.363 1.00 97.75 96 ALA A N 1
ATOM 745 C CA . ALA A 1 96 ? -21.683 -3.202 28.100 1.00 97.75 96 ALA A CA 1
ATOM 746 C C . ALA A 1 96 ? -21.404 -3.316 29.615 1.00 97.75 96 ALA A C 1
ATOM 748 O O . ALA A 1 96 ? -22.291 -3.096 30.447 1.00 97.75 96 ALA A O 1
ATOM 749 N N . LYS A 1 97 ? -20.157 -3.629 29.997 1.00 98.19 97 LYS A N 1
ATOM 750 C CA . LYS A 1 97 ? -19.738 -3.648 31.410 1.00 98.19 97 LYS A CA 1
ATOM 751 C C . LYS A 1 97 ? -19.778 -2.254 32.028 1.00 98.19 97 LYS A C 1
ATOM 753 O O . LYS A 1 97 ? -20.274 -2.105 33.142 1.00 98.19 97 LYS A O 1
ATOM 758 N N . LEU A 1 98 ? -19.276 -1.247 31.314 1.00 98.56 98 LEU A N 1
ATOM 759 C CA . LEU A 1 98 ? -19.247 0.131 31.790 1.00 98.56 98 LEU A CA 1
ATOM 760 C C . LEU A 1 98 ? -20.663 0.649 32.054 1.00 98.56 98 LEU A C 1
ATOM 762 O O . LEU A 1 98 ? -20.916 1.208 33.119 1.00 98.56 98 LEU A O 1
ATOM 766 N N . GLU A 1 99 ? -21.604 0.387 31.147 1.00 98.38 99 GLU A N 1
ATOM 767 C CA . GLU A 1 99 ? -23.012 0.728 31.356 1.00 98.38 99 GLU A CA 1
ATOM 768 C C . GLU A 1 99 ? -23.610 0.021 32.578 1.00 98.38 99 GLU A C 1
ATOM 770 O O . GLU A 1 99 ? -24.332 0.635 33.366 1.00 98.38 99 GLU A O 1
ATOM 775 N N . SER A 1 100 ? -23.300 -1.266 32.768 1.00 98.31 100 SER A N 1
ATOM 776 C CA . SER A 1 100 ? -23.735 -2.025 33.947 1.00 98.31 100 SER A CA 1
ATOM 777 C C . SER A 1 100 ? -23.223 -1.397 35.245 1.00 98.31 100 SER A C 1
ATOM 779 O O . SER A 1 100 ? -23.992 -1.180 36.185 1.00 98.31 100 SER A O 1
ATOM 781 N N . TYR A 1 101 ? -21.942 -1.023 35.284 1.00 98.56 101 TYR A N 1
ATOM 782 C CA . TYR A 1 101 ? -21.350 -0.349 36.436 1.00 98.56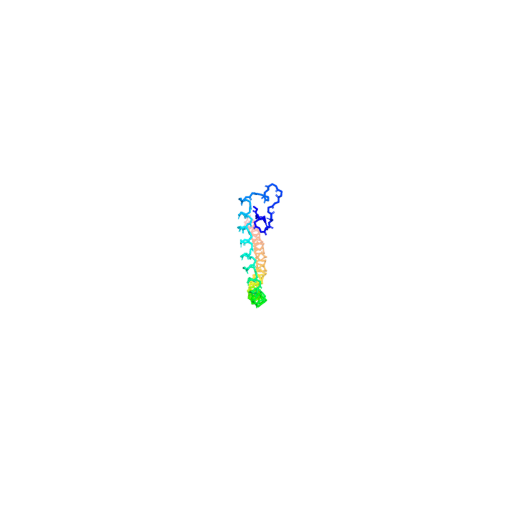 101 TYR A CA 1
ATOM 783 C C . TYR A 1 101 ? -21.952 1.033 36.673 1.00 98.56 101 TYR A C 1
ATOM 785 O O . TYR A 1 101 ? -22.238 1.376 37.819 1.00 98.56 101 TYR A O 1
ATOM 793 N N . GLN A 1 102 ? -22.221 1.803 35.618 1.00 98.56 102 GLN A N 1
ATOM 794 C CA . GLN A 1 102 ? -22.892 3.097 35.736 1.00 98.56 102 GLN A CA 1
ATOM 795 C C . GLN A 1 102 ? -24.312 2.960 36.297 1.00 98.56 102 GLN A C 1
ATOM 797 O O . GLN A 1 102 ? -24.696 3.738 37.173 1.00 98.56 102 GLN A O 1
ATOM 802 N N . ARG A 1 103 ? -25.084 1.961 35.845 1.00 98.44 103 ARG A N 1
ATOM 803 C CA . ARG A 1 103 ? -26.415 1.663 36.403 1.00 98.44 103 ARG A CA 1
ATOM 804 C C . ARG A 1 103 ? -26.321 1.326 37.887 1.00 98.44 103 ARG A C 1
ATOM 806 O O . ARG A 1 103 ? -26.949 1.996 38.705 1.00 98.44 103 ARG A O 1
ATOM 813 N N . LYS A 1 104 ? -25.453 0.377 38.246 1.00 98.50 104 LYS A N 1
ATOM 814 C CA . LYS A 1 104 ? -25.254 -0.047 39.639 1.00 98.50 104 LYS A CA 1
ATOM 815 C C . LYS A 1 104 ? -24.796 1.100 40.539 1.00 98.50 104 LYS A C 1
ATOM 817 O O . LYS A 1 104 ? -25.265 1.233 41.665 1.00 98.50 104 LYS A O 1
ATOM 822 N N . TYR A 1 105 ? -23.907 1.955 40.045 1.00 98.56 105 TYR A N 1
ATOM 823 C CA . TYR A 1 105 ? -23.455 3.141 40.764 1.00 98.56 105 TYR A CA 1
ATOM 824 C C . TYR A 1 105 ? -24.619 4.088 41.088 1.00 98.56 105 TYR A C 1
ATOM 826 O O . TYR A 1 105 ? -24.786 4.489 42.241 1.00 98.56 105 TYR A O 1
ATOM 834 N N . ARG A 1 106 ? -25.471 4.392 40.101 1.00 98.56 106 ARG A N 1
ATOM 835 C CA . ARG A 1 106 ? -26.656 5.246 40.295 1.00 98.56 106 ARG A CA 1
ATOM 836 C C . ARG A 1 106 ? -27.657 4.626 41.271 1.00 98.56 106 ARG A C 1
ATOM 838 O O . ARG A 1 106 ? -28.156 5.326 42.150 1.00 98.56 106 ARG A O 1
ATOM 845 N N . GLU A 1 107 ? -27.908 3.323 41.166 1.00 98.50 107 GLU A N 1
ATOM 846 C CA . GLU A 1 107 ? -28.764 2.586 42.106 1.00 98.50 107 GLU A CA 1
ATOM 847 C C . GLU A 1 107 ? -28.236 2.669 43.543 1.00 98.50 107 GLU A C 1
ATOM 849 O O . GLU A 1 107 ? -28.991 2.949 44.474 1.00 98.50 107 GLU A O 1
ATOM 854 N N . LEU A 1 108 ? -26.928 2.472 43.737 1.00 98.56 108 LEU A N 1
ATOM 855 C CA . LEU A 1 108 ? -26.295 2.552 45.053 1.00 98.56 108 LEU A CA 1
ATOM 856 C C . LEU A 1 108 ? -26.339 3.967 45.632 1.00 98.56 108 LEU A C 1
ATOM 858 O O . LEU A 1 108 ? -26.563 4.117 46.835 1.00 98.56 108 LEU A O 1
ATOM 862 N N . LEU A 1 109 ? -26.165 5.004 44.808 1.00 98.50 109 LEU A N 1
ATOM 863 C CA . LEU A 1 109 ? -26.349 6.391 45.239 1.00 98.50 109 LEU A CA 1
ATOM 864 C C . LEU A 1 109 ? -27.786 6.645 45.704 1.00 98.50 109 LEU A C 1
ATOM 866 O O . LEU A 1 109 ? -27.991 7.170 46.800 1.00 98.50 109 LEU A O 1
ATOM 870 N N . ALA A 1 110 ? -28.777 6.231 44.910 1.00 98.31 110 ALA A N 1
ATOM 871 C CA . ALA A 1 110 ? -30.188 6.385 45.251 1.00 98.31 110 ALA A CA 1
ATOM 872 C C . ALA A 1 110 ? -30.543 5.632 46.543 1.00 98.31 110 ALA A C 1
ATOM 874 O O . ALA A 1 110 ? -31.194 6.187 47.431 1.00 98.31 110 ALA A O 1
ATOM 875 N N . LYS A 1 111 ? -30.050 4.397 46.695 1.00 98.56 111 LYS A N 1
ATOM 876 C CA . LYS A 1 111 ? -30.247 3.583 47.899 1.00 98.56 111 LYS A CA 1
ATOM 877 C C . LYS A 1 111 ? -29.623 4.236 49.131 1.00 98.56 111 LYS A C 1
ATOM 879 O O . LYS A 1 111 ? -30.290 4.348 50.156 1.00 98.56 111 LYS A O 1
ATOM 884 N N . ASN A 1 112 ? -28.389 4.731 49.026 1.00 98.44 112 ASN A N 1
ATOM 885 C CA . ASN A 1 112 ? -27.738 5.460 50.117 1.00 98.44 112 ASN A CA 1
ATOM 886 C C . ASN A 1 112 ? -28.511 6.726 50.503 1.00 98.44 112 ASN A C 1
ATOM 888 O O . ASN A 1 112 ? -28.711 6.984 51.689 1.00 98.44 112 ASN A O 1
ATOM 892 N N . ALA A 1 113 ? -28.988 7.500 49.526 1.00 98.31 113 ALA A N 1
ATOM 893 C CA . ALA A 1 113 ? -29.806 8.681 49.791 1.00 98.31 113 ALA A CA 1
ATOM 894 C C . ALA A 1 113 ? -31.125 8.318 50.497 1.00 98.31 113 ALA A C 1
ATOM 896 O O . ALA A 1 113 ? -31.517 8.992 51.449 1.00 98.31 113 ALA A O 1
ATOM 897 N N . SER A 1 114 ? -31.784 7.235 50.073 1.00 98.25 114 SER A N 1
ATOM 898 C CA . SER A 1 114 ? -33.008 6.732 50.706 1.00 98.25 114 SER A CA 1
ATOM 899 C C . SER A 1 114 ? -32.775 6.315 52.158 1.00 98.25 114 SER A C 1
ATOM 901 O O . SER A 1 114 ? -33.560 6.685 53.029 1.00 98.25 114 SER A O 1
ATOM 903 N N . ILE A 1 115 ? -31.689 5.585 52.434 1.00 98.31 115 ILE A N 1
ATOM 904 C CA . ILE A 1 115 ? -31.321 5.166 53.795 1.00 98.31 115 ILE A CA 1
ATOM 905 C C . ILE A 1 115 ? -31.077 6.394 54.675 1.00 98.31 115 ILE A C 1
ATOM 907 O O . ILE A 1 115 ? -31.665 6.496 55.747 1.00 98.31 115 ILE A O 1
ATOM 911 N N . LYS A 1 116 ? -30.290 7.371 54.202 1.00 98.06 116 LYS A N 1
ATOM 912 C CA . LYS A 1 116 ? -30.018 8.609 54.952 1.00 98.06 116 LYS A CA 1
ATOM 913 C C . LYS A 1 116 ? -31.299 9.363 55.318 1.00 98.06 116 LYS A C 1
ATOM 915 O O . LYS A 1 116 ? -31.439 9.800 56.456 1.00 98.06 116 LYS A O 1
ATOM 920 N N . ARG A 1 117 ? -32.253 9.482 54.385 1.00 97.88 117 ARG A N 1
ATOM 921 C CA . ARG A 1 117 ? -33.560 10.105 54.671 1.00 97.88 117 ARG A CA 1
ATOM 922 C C . ARG A 1 117 ? -34.351 9.329 55.721 1.00 97.88 117 ARG A C 1
ATOM 924 O O . ARG A 1 117 ? -34.929 9.948 56.609 1.00 97.88 117 ARG A O 1
ATOM 931 N N . ALA A 1 118 ? -34.381 8.000 55.622 1.00 97.88 118 ALA A N 1
ATOM 932 C CA . ALA A 1 118 ? -35.092 7.154 56.577 1.00 97.88 118 ALA A CA 1
ATOM 933 C C . ALA A 1 118 ? -34.502 7.275 57.993 1.00 97.88 118 ALA A C 1
ATOM 935 O O . ALA A 1 118 ? -35.262 7.440 58.948 1.00 97.88 118 ALA A O 1
ATOM 936 N N . CYS A 1 119 ? -33.169 7.275 58.124 1.00 97.69 119 CYS A N 1
ATOM 937 C CA . CYS A 1 119 ? -32.494 7.497 59.405 1.00 97.69 119 CYS A CA 1
ATOM 938 C C . CYS A 1 119 ? -32.852 8.866 59.995 1.00 97.69 119 CYS A C 1
ATOM 940 O O . CYS A 1 119 ? -33.357 8.925 61.112 1.00 97.69 119 CYS A O 1
ATOM 942 N N . ALA A 1 120 ? -32.716 9.946 59.218 1.00 97.38 120 ALA A N 1
ATOM 943 C CA . ALA A 1 120 ? -33.048 11.297 59.678 1.00 97.38 120 ALA A CA 1
ATOM 944 C C . ALA A 1 120 ? -34.522 11.432 60.113 1.00 97.38 120 ALA A C 1
ATOM 946 O O . ALA A 1 120 ? -34.834 12.073 61.117 1.00 97.38 120 ALA A O 1
ATOM 947 N N . GLN A 1 121 ? -35.452 10.800 59.385 1.00 96.81 121 GLN A N 1
ATOM 948 C CA . GLN A 1 121 ? -36.866 10.787 59.763 1.00 96.81 121 GLN A CA 1
ATOM 949 C C . GLN A 1 121 ? -37.092 10.053 61.092 1.00 96.81 121 GLN A C 1
ATOM 951 O O . GLN A 1 121 ? -37.884 10.509 61.921 1.00 96.81 121 GLN A O 1
ATOM 956 N N . GLN A 1 122 ? -36.417 8.921 61.298 1.00 96.62 122 GLN A N 1
ATOM 957 C CA . GLN A 1 122 ? -36.541 8.131 62.519 1.00 96.62 122 GLN A CA 1
ATOM 958 C C . GLN A 1 122 ? -35.921 8.841 63.727 1.00 96.62 122 GLN A C 1
ATOM 960 O O . GLN A 1 122 ? -36.552 8.900 64.781 1.00 96.62 122 GLN A O 1
ATOM 965 N N . GLU A 1 123 ? -34.744 9.442 63.567 1.00 95.56 123 GLU A N 1
ATOM 966 C CA . GLU A 1 123 ? -34.097 10.277 64.586 1.00 95.56 123 GLU A CA 1
ATOM 967 C C . GLU A 1 123 ? -35.001 11.450 64.989 1.00 95.56 123 GLU A C 1
ATOM 969 O O . GLU A 1 123 ? -35.246 11.674 66.176 1.00 95.56 123 GLU A O 1
ATOM 974 N N . GLY A 1 124 ? -35.607 12.135 64.012 1.00 94.69 124 GLY A N 1
ATOM 975 C CA . GLY A 1 124 ? -36.572 13.202 64.278 1.00 94.69 124 GLY A CA 1
ATOM 976 C C . GLY A 1 124 ? -37.816 12.724 65.042 1.00 94.69 124 GLY A C 1
ATOM 977 O O . GLY A 1 124 ? -38.319 13.433 65.916 1.00 94.69 124 GLY A O 1
ATOM 978 N N . ARG A 1 125 ? -38.317 11.510 64.766 1.00 92.88 125 ARG A N 1
ATOM 979 C CA . ARG A 1 125 ? -39.417 10.895 65.540 1.00 92.88 125 ARG A CA 1
ATOM 980 C C . ARG A 1 125 ? -38.995 10.579 66.975 1.00 92.88 125 ARG A C 1
ATOM 982 O O . ARG A 1 125 ? -39.772 10.830 67.894 1.00 92.88 125 ARG A O 1
ATOM 989 N N . GLN A 1 126 ? -37.791 10.046 67.174 1.00 92.25 126 GLN A N 1
ATOM 990 C CA . GLN A 1 126 ? -37.256 9.735 68.502 1.00 92.25 126 GLN A CA 1
ATOM 991 C C . GLN A 1 126 ? -37.057 11.001 69.342 1.00 92.25 126 GLN A C 1
ATOM 993 O O . GLN A 1 126 ? -37.515 11.047 70.479 1.00 92.25 126 GLN A O 1
ATOM 998 N N . GLN A 1 127 ? -36.485 12.063 68.769 1.00 90.75 127 GLN A N 1
ATOM 999 C CA . GLN A 1 127 ? -36.321 13.351 69.453 1.00 90.75 127 GLN A CA 1
ATOM 1000 C C . GLN A 1 127 ? -37.659 13.960 69.884 1.00 90.75 127 GLN A C 1
ATOM 1002 O O . GLN A 1 127 ? -37.765 14.494 70.986 1.00 90.75 127 GLN A O 1
ATOM 1007 N N . LYS A 1 128 ? -38.701 13.862 69.046 1.00 89.19 128 LYS A N 1
ATOM 1008 C CA . LYS A 1 128 ? -40.054 14.307 69.417 1.00 89.19 128 LYS A CA 1
ATOM 1009 C C . LYS A 1 128 ? -40.635 13.502 70.580 1.00 89.19 128 LYS A C 1
ATOM 1011 O O . LYS A 1 128 ? -41.266 14.099 71.441 1.00 89.19 128 LYS A O 1
ATOM 1016 N N . LYS A 1 129 ? -40.418 12.181 70.616 1.00 85.19 129 LYS A N 1
ATOM 1017 C CA . LYS A 1 129 ? -40.853 11.332 71.737 1.00 85.19 129 LYS A CA 1
ATOM 1018 C C . LYS A 1 129 ? -40.136 11.692 73.035 1.00 85.19 129 LYS A C 1
ATOM 1020 O O . LYS A 1 129 ? -40.811 11.876 74.032 1.00 85.19 129 LYS A O 1
ATOM 1025 N N . ILE A 1 130 ? -38.812 11.858 72.996 1.00 85.50 130 ILE A N 1
ATOM 1026 C CA . ILE A 1 130 ? -38.010 12.232 74.173 1.00 85.50 130 ILE A CA 1
ATOM 1027 C C . ILE A 1 130 ? -38.478 13.565 74.761 1.00 85.50 130 ILE A C 1
ATOM 1029 O O . ILE A 1 130 ? -38.560 13.684 75.970 1.00 85.50 130 ILE A O 1
ATOM 1033 N N . LYS A 1 131 ? -38.820 14.554 73.925 1.00 77.81 131 LYS A N 1
ATOM 1034 C CA . LYS A 1 131 ? -39.341 15.853 74.389 1.00 77.81 131 LYS A CA 1
ATOM 1035 C C . LYS A 1 131 ? -40.765 15.802 74.962 1.00 77.81 131 LYS A C 1
ATOM 1037 O O . LYS A 1 131 ? -41.197 16.793 75.539 1.00 77.81 131 LYS A O 1
ATOM 1042 N N . ALA A 1 132 ? -41.514 14.728 74.712 1.00 69.69 132 ALA A N 1
ATOM 1043 C CA . ALA A 1 132 ? -42.900 14.569 75.156 1.00 69.69 132 ALA A CA 1
ATOM 1044 C C . ALA A 1 132 ? -43.037 13.726 76.441 1.00 69.69 132 ALA A C 1
ATOM 1046 O O . ALA A 1 132 ? -44.122 13.689 77.016 1.00 69.69 132 ALA A O 1
ATOM 1047 N N . THR A 1 133 ? -41.962 13.052 76.854 1.00 54.22 133 THR A N 1
ATOM 1048 C CA . THR A 1 133 ? -41.764 12.419 78.173 1.00 54.22 133 THR A CA 1
ATOM 1049 C C . THR A 1 133 ? -41.026 13.360 79.103 1.00 54.22 133 THR A C 1
ATOM 1051 O O . THR A 1 133 ? -41.384 13.379 80.296 1.00 54.22 133 THR A O 1
#

Foldseek 3Di:
DDDPVLLDQDQQDDPCNPPPVSRVVSVVSVVVNVVVVVVVVVVVVCCVVCVVVVVVVVVVVVVVVVVVVVVVVVVVVVVVVVVVVVVVVVVVVVVVVVVVVVVVVVVVVVVVVVVVVVVVVVVVVVVVVVVVD

pLDDT: mean 92.19, std 9.78, range [54.22, 98.69]

Radius of gyration: 48.47 Å; chains: 1; bounding box: 79×43×134 Å

Sequence (133 aa):
AIDMNRYQVKEPTGKHATDLEAWEQAVKQLQVAVEYQSNRVTNLELGQTYGTKLVKVKAAVLDGLNAQYTQALSETKAASDKINLSRQQEQARNAAKLESYQRKYRELLAKNASIKRACAQQEGRQQKKIKAT

Secondary structure (DSSP, 8-state):
---SGGG------GGGGG-HHHHHHHHHHHHHHHHHHHHHHHHHHHHHHHHHHHHHHHHHHHHHHHHHHHHHHHHHHHHHHHHHHHHHHHHHHHHHHHHHHHHHHHHHHHHHHHHHHHHHHHHHHHHHHHTT-